Protein AF-A0A8J7H6Q4-F1 (afdb_monomer_lite)

Foldseek 3Di:
DPPPPDDDDDDDPVVLVVLQVVQVVVCVVVVHRGHSVNVVVVCCVPPVVVVVVVVVVVVVVVVVVVVD

pLDDT: mean 89.08, std 13.18, range [44.84, 97.69]

Radius of gyration: 16.93 Å; chains: 1; bounding box: 28×25×53 Å

Structure (mmCIF, N/CA/C/O backbone):
data_AF-A0A8J7H6Q4-F1
#
_entry.id   AF-A0A8J7H6Q4-F1
#
loop_
_atom_site.group_PDB
_atom_site.id
_atom_site.type_symbol
_atom_site.label_atom_id
_atom_site.label_alt_id
_atom_site.label_comp_id
_atom_site.label_asym_id
_atom_site.label_entity_id
_atom_site.label_seq_id
_atom_site.pdbx_PDB_ins_code
_atom_site.Cartn_x
_atom_site.Cartn_y
_atom_site.Cartn_z
_atom_site.occupancy
_atom_site.B_iso_or_equiv
_atom_site.auth_seq_id
_atom_site.auth_comp_id
_atom_site.auth_asym_id
_atom_site.auth_atom_id
_atom_site.pdbx_PDB_model_num
ATOM 1 N N . MET A 1 1 ? -16.556 11.841 -19.868 1.00 44.84 1 MET A N 1
ATOM 2 C CA . MET A 1 1 ? -15.113 11.724 -19.580 1.00 44.84 1 MET A CA 1
ATOM 3 C C . MET A 1 1 ? -14.974 11.987 -18.093 1.00 44.84 1 MET A C 1
ATOM 5 O O . MET A 1 1 ? -15.442 13.030 -17.669 1.00 44.84 1 MET A O 1
ATOM 9 N N . ILE A 1 2 ? -14.501 11.030 -17.290 1.00 56.91 2 ILE A N 1
ATOM 10 C CA . ILE A 1 2 ? -14.249 11.292 -15.864 1.00 56.91 2 ILE A CA 1
ATOM 11 C C . ILE A 1 2 ? -12.906 12.016 -15.823 1.00 56.91 2 ILE A C 1
ATOM 13 O O . ILE A 1 2 ? -11.882 11.409 -16.142 1.00 56.91 2 ILE A O 1
ATOM 17 N N . GLU A 1 3 ? -12.923 13.320 -15.556 1.00 55.62 3 GLU A N 1
ATOM 18 C CA . GLU A 1 3 ? -11.702 14.091 -15.340 1.00 55.62 3 GLU A CA 1
ATOM 19 C C . GLU A 1 3 ? -10.962 13.487 -14.146 1.00 55.62 3 GLU A C 1
ATOM 21 O O . GLU A 1 3 ? -11.524 13.295 -13.068 1.00 55.62 3 GLU A O 1
ATOM 26 N N . LYS A 1 4 ? -9.705 13.098 -14.371 1.00 66.75 4 LYS A N 1
ATOM 27 C CA . LYS A 1 4 ? -8.821 12.635 -13.304 1.00 66.75 4 LYS A CA 1
ATOM 28 C C . LYS A 1 4 ? -8.360 13.867 -12.536 1.00 66.75 4 LYS A C 1
ATOM 30 O O . LYS A 1 4 ? -7.329 14.449 -12.854 1.00 66.75 4 LYS A O 1
ATOM 35 N N . GLU A 1 5 ? -9.171 14.295 -11.578 1.00 82.00 5 GLU A N 1
ATOM 36 C CA . GLU A 1 5 ? -8.767 15.301 -10.604 1.00 82.00 5 GLU A CA 1
ATOM 37 C C . GLU A 1 5 ? -7.779 14.658 -9.625 1.00 82.00 5 GLU A C 1
ATOM 39 O O . GLU A 1 5 ? -8.157 13.968 -8.676 1.00 82.00 5 GLU A O 1
ATOM 44 N N . ASP A 1 6 ? -6.486 14.845 -9.885 1.00 82.25 6 ASP A N 1
ATOM 45 C CA . ASP A 1 6 ? -5.443 14.414 -8.963 1.00 82.25 6 ASP A CA 1
ATOM 46 C C . ASP A 1 6 ? -5.454 15.300 -7.709 1.00 82.25 6 ASP A C 1
ATOM 48 O O . ASP A 1 6 ? -5.522 16.528 -7.780 1.00 82.25 6 ASP A O 1
ATOM 52 N N . THR A 1 7 ? -5.336 14.675 -6.536 1.00 86.69 7 THR A N 1
ATOM 53 C CA . THR A 1 7 ? -5.258 15.379 -5.250 1.00 86.69 7 THR A CA 1
ATOM 54 C C . THR A 1 7 ? -3.995 15.011 -4.477 1.00 86.69 7 THR A C 1
ATOM 56 O O . THR A 1 7 ? -3.361 13.979 -4.706 1.00 86.69 7 THR A O 1
ATOM 59 N N . SER A 1 8 ? -3.604 15.870 -3.535 1.00 87.19 8 SER A N 1
ATOM 60 C CA . SER A 1 8 ? -2.407 15.663 -2.719 1.00 87.19 8 SER A CA 1
ATOM 61 C C . SER A 1 8 ? -2.722 14.885 -1.439 1.00 87.19 8 SER A C 1
ATOM 63 O O . SER A 1 8 ? -3.677 15.182 -0.725 1.00 87.19 8 SER A O 1
ATOM 65 N N . THR A 1 9 ? -1.886 13.897 -1.112 1.00 87.50 9 THR A N 1
ATOM 66 C CA . THR A 1 9 ? -2.011 13.122 0.132 1.00 87.50 9 THR A CA 1
ATOM 67 C C . THR A 1 9 ? -0.909 13.501 1.113 1.00 87.50 9 THR A C 1
ATOM 69 O O . THR A 1 9 ? 0.282 13.402 0.806 1.00 87.50 9 THR A O 1
ATOM 72 N N . ARG A 1 10 ? -1.284 13.878 2.342 1.00 92.00 10 ARG A N 1
ATOM 73 C CA . ARG A 1 10 ? -0.314 14.113 3.418 1.00 92.00 10 ARG A CA 1
ATOM 74 C C . ARG A 1 10 ? 0.150 12.782 4.007 1.00 92.00 10 ARG A C 1
ATOM 76 O O . ARG A 1 10 ? -0.562 12.147 4.780 1.00 92.00 10 ARG A O 1
ATOM 83 N N . ILE A 1 11 ? 1.383 12.398 3.697 1.00 92.50 11 ILE A N 1
ATOM 84 C CA . ILE A 1 11 ? 2.019 11.183 4.208 1.00 92.50 11 ILE A CA 1
ATOM 85 C C . ILE A 1 11 ? 3.353 11.517 4.885 1.00 92.50 11 ILE A C 1
ATOM 87 O O . ILE A 1 11 ? 4.132 12.330 4.396 1.00 92.50 11 ILE A O 1
ATOM 91 N N . LYS A 1 12 ? 3.624 10.899 6.043 1.00 96.25 12 LYS A N 1
ATOM 92 C CA . LYS A 1 12 ? 4.926 11.030 6.714 1.00 96.25 12 LYS A CA 1
ATOM 93 C C . LYS A 1 12 ? 6.011 10.336 5.887 1.00 96.25 12 LYS A C 1
ATOM 95 O O . LYS A 1 12 ? 5.762 9.265 5.335 1.00 96.25 12 LYS A O 1
ATOM 100 N N . LEU A 1 13 ? 7.226 10.888 5.898 1.00 95.75 13 LEU A N 1
ATOM 101 C CA . LEU A 1 13 ? 8.350 10.392 5.095 1.00 95.75 13 LEU A CA 1
ATOM 102 C C . LEU A 1 13 ? 8.594 8.883 5.264 1.00 95.75 13 LEU A C 1
ATOM 104 O O . LEU A 1 13 ? 8.659 8.170 4.271 1.00 95.75 13 LEU A O 1
ATOM 108 N N . HIS A 1 14 ? 8.622 8.373 6.499 1.00 96.44 14 HIS A N 1
ATOM 109 C CA . HIS A 1 14 ? 8.848 6.944 6.754 1.00 96.44 14 HIS A CA 1
ATOM 110 C C . HIS A 1 14 ? 7.788 6.030 6.114 1.00 96.44 14 HIS A C 1
ATOM 112 O O . HIS A 1 14 ? 8.112 4.939 5.655 1.00 96.44 14 HIS A O 1
ATOM 118 N N . ARG A 1 15 ? 6.518 6.461 6.052 1.00 96.06 15 ARG A N 1
ATOM 119 C CA . ARG A 1 15 ? 5.446 5.670 5.422 1.00 96.06 15 ARG A CA 1
ATOM 120 C C . ARG A 1 15 ? 5.605 5.659 3.909 1.00 96.06 15 ARG A C 1
ATOM 122 O O . ARG A 1 15 ? 5.440 4.609 3.302 1.00 96.06 15 ARG A O 1
ATOM 129 N N . LYS A 1 16 ? 5.975 6.805 3.325 1.00 95.81 16 LYS A N 1
ATOM 130 C CA . LYS A 1 16 ? 6.305 6.897 1.900 1.00 95.81 16 LYS A CA 1
ATOM 131 C C . LYS A 1 16 ? 7.474 5.973 1.556 1.00 95.81 16 LYS A C 1
ATOM 133 O O . LYS A 1 16 ? 7.341 5.173 0.645 1.00 95.81 16 LYS A O 1
ATOM 138 N N . MET A 1 17 ? 8.571 6.025 2.317 1.00 97.50 17 MET A N 1
ATOM 139 C CA . MET A 1 17 ? 9.738 5.158 2.092 1.00 97.50 17 MET A CA 1
ATOM 140 C C . MET A 1 17 ? 9.379 3.672 2.167 1.00 97.50 17 MET A C 1
ATOM 142 O O . MET A 1 17 ? 9.844 2.891 1.345 1.00 97.50 17 MET A O 1
ATOM 146 N N . LYS A 1 18 ? 8.503 3.286 3.103 1.00 97.50 18 LYS A N 1
ATOM 147 C CA . LYS A 1 18 ? 8.012 1.908 3.201 1.00 97.50 18 LYS A CA 1
ATOM 148 C C . LYS A 1 18 ? 7.230 1.482 1.949 1.00 97.50 18 LYS A C 1
ATOM 150 O O . LYS A 1 18 ? 7.432 0.377 1.462 1.00 97.50 18 LYS A O 1
ATOM 155 N N . LEU A 1 19 ? 6.349 2.343 1.432 1.00 96.69 19 LEU A N 1
ATOM 156 C CA . LEU A 1 19 ? 5.610 2.073 0.190 1.00 96.69 19 LEU A CA 1
ATOM 157 C C . LEU A 1 19 ? 6.535 2.034 -1.031 1.00 96.69 19 LEU A C 1
ATOM 159 O O . LEU A 1 19 ? 6.337 1.200 -1.905 1.00 96.69 19 LEU A O 1
ATOM 163 N N . GLU A 1 20 ? 7.553 2.895 -1.071 1.00 97.19 20 GLU A N 1
ATOM 164 C CA . GLU A 1 20 ? 8.573 2.894 -2.123 1.00 97.19 20 GLU A CA 1
ATOM 165 C C . GLU A 1 20 ? 9.330 1.566 -2.158 1.00 97.19 20 GLU A C 1
ATOM 167 O O . GLU A 1 20 ? 9.451 0.953 -3.213 1.00 97.19 20 GLU A O 1
ATOM 172 N N . GLN A 1 21 ? 9.773 1.076 -0.999 1.00 97.62 21 GLN A N 1
ATOM 173 C CA . GLN A 1 21 ? 10.463 -0.206 -0.905 1.00 97.62 21 GLN A CA 1
ATOM 174 C C . GLN A 1 21 ? 9.579 -1.362 -1.394 1.00 97.62 21 GLN A C 1
ATOM 176 O O . GLN A 1 21 ? 10.024 -2.165 -2.210 1.00 97.62 21 GLN A O 1
ATOM 181 N N . MET A 1 22 ? 8.313 -1.409 -0.968 1.00 97.69 22 MET A N 1
ATOM 182 C CA . MET A 1 22 ? 7.372 -2.423 -1.461 1.00 97.69 22 MET A CA 1
ATOM 183 C C . MET A 1 22 ? 7.153 -2.316 -2.973 1.00 97.69 22 MET A C 1
ATOM 185 O O . MET A 1 22 ? 7.070 -3.331 -3.658 1.00 97.69 22 MET A O 1
ATOM 189 N N . ALA A 1 23 ? 7.076 -1.100 -3.515 1.00 97.19 23 ALA A N 1
ATOM 190 C CA . ALA A 1 23 ? 6.929 -0.895 -4.949 1.00 97.19 23 ALA A CA 1
ATOM 191 C C . ALA A 1 23 ? 8.163 -1.387 -5.728 1.00 97.19 23 ALA A C 1
ATOM 193 O O . ALA A 1 23 ? 8.008 -2.019 -6.773 1.00 97.19 23 ALA A O 1
ATOM 194 N N . ILE A 1 24 ? 9.373 -1.188 -5.193 1.00 97.12 24 ILE A N 1
ATOM 195 C CA . ILE A 1 24 ? 10.613 -1.745 -5.756 1.00 97.12 24 ILE A CA 1
ATOM 196 C C . ILE A 1 24 ? 10.572 -3.277 -5.748 1.00 97.12 24 ILE A C 1
ATOM 198 O O . ILE A 1 24 ? 10.879 -3.897 -6.766 1.00 97.12 24 ILE A O 1
ATOM 202 N N . GLU A 1 25 ? 10.163 -3.893 -4.638 1.00 97.44 25 GLU A N 1
ATOM 203 C CA . GLU A 1 25 ? 10.045 -5.354 -4.516 1.00 97.44 25 GLU A CA 1
ATOM 204 C C . GLU A 1 25 ? 9.041 -5.929 -5.529 1.00 97.44 25 G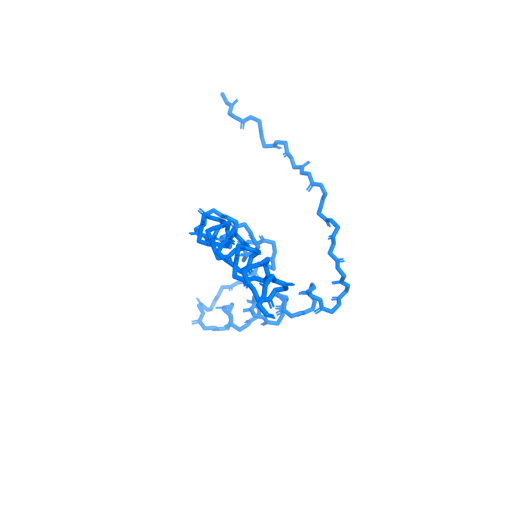LU A C 1
ATOM 206 O O . GLU A 1 25 ? 9.350 -6.892 -6.235 1.00 97.44 25 GLU A O 1
ATOM 211 N N . ILE A 1 26 ? 7.874 -5.290 -5.674 1.00 97.00 26 ILE A N 1
ATOM 212 C CA . ILE A 1 26 ? 6.879 -5.638 -6.700 1.00 97.00 26 ILE A CA 1
ATOM 213 C C . ILE A 1 26 ? 7.491 -5.500 -8.092 1.00 97.00 26 ILE A C 1
ATOM 215 O O . ILE A 1 26 ? 7.322 -6.383 -8.936 1.00 97.00 26 ILE A O 1
ATOM 219 N N . GLY A 1 27 ? 8.213 -4.411 -8.348 1.00 95.94 27 GLY A N 1
ATOM 220 C CA . GLY A 1 27 ? 8.801 -4.175 -9.656 1.00 95.94 27 GLY A CA 1
ATOM 221 C C . GLY A 1 27 ? 9.881 -5.192 -10.019 1.00 95.94 27 GLY A C 1
ATOM 222 O O . GLY A 1 27 ? 9.938 -5.664 -11.156 1.00 95.94 27 GLY A O 1
ATOM 223 N N . TYR A 1 28 ? 10.674 -5.613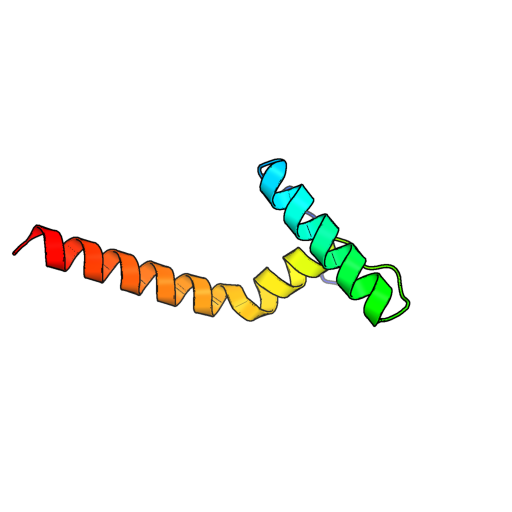 -9.033 1.00 96.81 28 TYR A N 1
ATOM 224 C CA . TYR A 1 28 ? 11.649 -6.688 -9.181 1.00 96.81 28 TYR A CA 1
ATOM 225 C C . TYR A 1 28 ? 10.967 -8.030 -9.482 1.00 96.81 28 TYR A C 1
ATOM 227 O O . TYR A 1 28 ? 11.330 -8.706 -10.446 1.00 96.81 28 TYR A O 1
ATOM 235 N N . ALA A 1 29 ? 9.928 -8.385 -8.721 1.00 97.25 29 ALA A N 1
ATOM 236 C CA . ALA A 1 29 ? 9.186 -9.633 -8.903 1.00 97.25 29 ALA A CA 1
ATOM 237 C C . ALA A 1 29 ? 8.432 -9.694 -10.246 1.00 97.25 29 ALA A C 1
ATOM 239 O O . ALA A 1 29 ? 8.363 -10.745 -10.881 1.00 97.25 29 ALA A O 1
ATOM 240 N N . THR A 1 30 ? 7.886 -8.564 -10.701 1.00 96.12 30 THR A N 1
ATOM 241 C CA . THR A 1 30 ? 7.091 -8.471 -11.939 1.00 96.12 30 THR A CA 1
ATOM 242 C C . THR A 1 30 ? 7.913 -8.096 -13.175 1.00 96.12 30 THR A C 1
ATOM 244 O O . THR A 1 30 ? 7.380 -8.099 -14.287 1.00 96.12 30 THR A O 1
ATOM 247 N N . LYS A 1 31 ? 9.207 -7.786 -13.000 1.00 96.00 31 LYS A N 1
ATOM 248 C CA . LYS A 1 31 ? 10.125 -7.267 -14.031 1.00 96.00 31 LYS A CA 1
ATOM 249 C C . LYS A 1 31 ? 9.622 -5.990 -14.719 1.00 96.00 31 LYS A C 1
ATOM 251 O O . LYS A 1 31 ? 9.940 -5.743 -15.883 1.00 96.00 31 LYS A O 1
ATOM 256 N N . LYS A 1 32 ? 8.819 -5.184 -14.023 1.00 94.94 32 LYS A N 1
ATOM 257 C CA . LYS A 1 32 ? 8.251 -3.928 -14.533 1.00 94.94 32 LYS A CA 1
ATOM 258 C C . LYS A 1 32 ? 8.377 -2.838 -13.474 1.00 94.94 32 LYS A C 1
ATOM 260 O O . LYS A 1 32 ? 8.166 -3.128 -12.306 1.00 94.94 32 LYS A O 1
ATOM 265 N N . PRO A 1 33 ? 8.689 -1.585 -13.837 1.00 93.25 33 PRO A N 1
ATOM 266 C CA . PRO A 1 33 ? 8.698 -0.505 -12.858 1.00 93.25 33 PRO A CA 1
ATOM 267 C C . PRO A 1 33 ? 7.298 -0.331 -12.256 1.00 93.25 33 PRO A C 1
ATO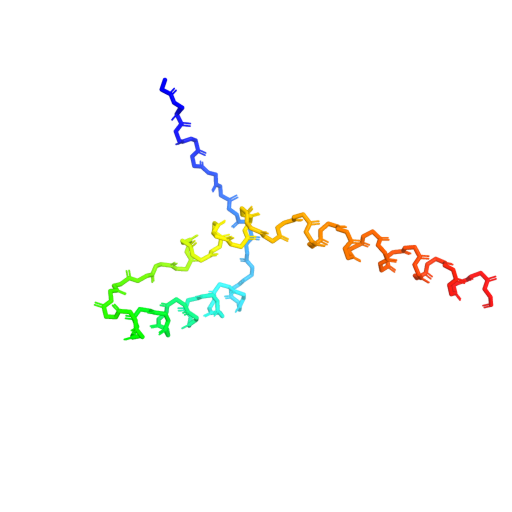M 269 O O . PRO A 1 33 ? 6.305 -0.321 -12.985 1.00 93.25 33 PRO A O 1
ATOM 272 N N . TYR A 1 34 ? 7.229 -0.181 -10.935 1.00 96.06 34 TYR A N 1
ATOM 273 C CA . TYR A 1 34 ? 5.988 0.016 -10.188 1.00 96.06 34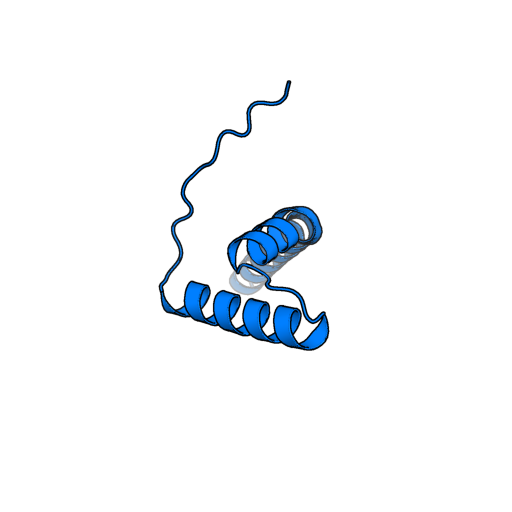 TYR A CA 1
ATOM 274 C C . TYR A 1 34 ? 6.157 1.209 -9.246 1.00 96.06 34 TYR A C 1
ATOM 276 O O . TYR A 1 34 ? 7.190 1.312 -8.582 1.00 96.06 34 TYR A O 1
ATOM 284 N N . LYS A 1 35 ? 5.195 2.141 -9.209 1.00 95.62 35 LYS A N 1
ATOM 285 C CA . LYS A 1 35 ? 5.302 3.344 -8.369 1.00 95.62 35 LYS A CA 1
ATOM 286 C C . LYS A 1 35 ? 4.628 3.122 -7.022 1.00 95.62 35 LYS A C 1
ATOM 288 O O . LYS A 1 35 ? 3.588 2.475 -6.925 1.00 95.62 35 LYS A O 1
ATOM 293 N N . TRP A 1 36 ? 5.155 3.763 -5.981 1.00 95.12 36 TRP A N 1
ATOM 294 C CA . TRP A 1 36 ? 4.521 3.768 -4.658 1.00 95.12 36 TRP A CA 1
ATOM 295 C C . TRP A 1 36 ? 3.091 4.341 -4.682 1.00 95.12 36 TRP A C 1
ATOM 297 O O . TRP A 1 36 ? 2.258 3.936 -3.872 1.00 95.12 36 TRP A O 1
ATOM 307 N N . THR A 1 37 ? 2.793 5.266 -5.606 1.00 94.56 37 THR A N 1
ATOM 308 C CA . THR A 1 37 ? 1.444 5.822 -5.801 1.00 94.56 37 THR A CA 1
ATOM 309 C C . THR A 1 37 ? 0.476 4.777 -6.331 1.00 94.56 37 THR A C 1
ATOM 311 O O . THR A 1 37 ? -0.653 4.730 -5.866 1.00 94.56 37 THR A O 1
ATOM 314 N N . ASP A 1 38 ? 0.927 3.906 -7.236 1.00 94.75 38 ASP A N 1
ATOM 315 C CA . ASP A 1 38 ? 0.093 2.842 -7.802 1.00 94.75 38 ASP A CA 1
ATOM 316 C C . ASP A 1 38 ? -0.271 1.825 -6.710 1.00 94.75 38 ASP A C 1
ATOM 318 O O . ASP A 1 38 ? -1.427 1.417 -6.591 1.00 94.75 38 ASP A O 1
ATOM 322 N N . LEU A 1 39 ? 0.696 1.505 -5.836 1.00 95.38 39 LEU A N 1
ATOM 323 C CA . LEU A 1 39 ? 0.452 0.695 -4.642 1.00 95.38 39 LEU A CA 1
ATOM 324 C C . LEU A 1 39 ? -0.556 1.365 -3.699 1.00 95.38 39 LEU A C 1
ATOM 326 O O . LEU A 1 39 ? -1.463 0.707 -3.196 1.00 95.38 39 LEU A O 1
ATOM 330 N N . LEU A 1 40 ? -0.403 2.669 -3.446 1.00 94.75 40 LEU A N 1
ATOM 331 C CA . LEU A 1 40 ? -1.313 3.419 -2.580 1.00 94.75 40 LEU A CA 1
ATOM 332 C C . LEU A 1 40 ? -2.743 3.419 -3.133 1.00 94.75 40 LEU A C 1
ATOM 334 O O . LEU A 1 40 ? -3.678 3.176 -2.373 1.00 94.75 40 LEU A O 1
ATOM 338 N N . THR A 1 41 ? -2.914 3.650 -4.433 1.00 93.81 41 THR A N 1
ATOM 339 C CA . THR A 1 41 ? -4.223 3.597 -5.093 1.00 93.81 41 THR A CA 1
ATOM 340 C C . THR A 1 41 ? -4.836 2.206 -4.973 1.00 93.81 41 THR A C 1
ATOM 342 O O . THR A 1 41 ? -5.973 2.082 -4.528 1.00 93.81 41 THR A O 1
ATOM 345 N N . TYR A 1 42 ? -4.060 1.149 -5.234 1.00 95.69 42 TYR A N 1
ATOM 346 C CA . TYR A 1 42 ? -4.532 -0.224 -5.053 1.00 95.69 42 TYR A CA 1
ATOM 347 C C . TYR A 1 42 ? -4.990 -0.495 -3.612 1.00 95.69 42 TYR A C 1
ATOM 349 O O . TYR A 1 42 ? -6.007 -1.157 -3.399 1.00 95.69 42 TYR A O 1
ATOM 357 N N . LEU A 1 43 ? -4.270 0.032 -2.615 1.00 95.19 43 LEU A N 1
ATOM 358 C CA . LEU A 1 43 ? -4.657 -0.096 -1.210 1.00 95.19 43 LEU A CA 1
ATOM 359 C C . LEU A 1 43 ? -5.987 0.601 -0.906 1.00 95.19 43 LEU A C 1
ATOM 361 O O . LEU A 1 43 ? -6.815 0.046 -0.184 1.00 95.19 43 LEU A O 1
ATOM 365 N N . ILE A 1 44 ? -6.194 1.797 -1.453 1.00 94.31 44 ILE A N 1
ATOM 366 C CA . ILE A 1 44 ? -7.432 2.560 -1.272 1.00 94.31 44 ILE A CA 1
ATOM 367 C C . ILE A 1 44 ? -8.603 1.815 -1.915 1.00 94.31 44 ILE A C 1
ATOM 369 O O . ILE A 1 44 ? -9.601 1.557 -1.245 1.00 94.31 44 ILE A O 1
ATOM 373 N N . ASP A 1 45 ? -8.462 1.404 -3.170 1.00 95.19 45 ASP A N 1
ATOM 374 C CA . ASP A 1 45 ? -9.573 0.835 -3.932 1.00 95.19 45 ASP A CA 1
ATOM 375 C C . ASP A 1 45 ? -10.005 -0.539 -3.403 1.00 95.19 45 ASP A C 1
ATOM 377 O O . ASP A 1 45 ? -11.196 -0.848 -3.376 1.00 95.19 45 ASP A O 1
ATOM 381 N N . ASN A 1 46 ? -9.051 -1.354 -2.937 1.00 96.94 46 ASN A N 1
ATOM 382 C CA . ASN A 1 46 ? -9.331 -2.736 -2.540 1.00 96.94 46 ASN A CA 1
ATOM 383 C C 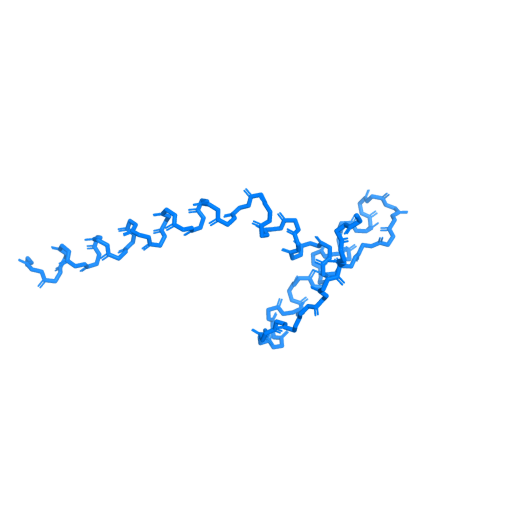. ASN A 1 46 ? -9.509 -2.919 -1.029 1.00 96.94 46 ASN A C 1
ATOM 385 O O . ASN A 1 46 ? -10.290 -3.771 -0.619 1.00 96.94 46 ASN A O 1
ATOM 389 N N . TYR A 1 47 ? -8.821 -2.132 -0.192 1.00 96.38 47 TYR A N 1
ATOM 390 C CA . TYR A 1 47 ? -8.771 -2.375 1.257 1.00 96.38 47 TYR A CA 1
ATOM 391 C C . TYR A 1 47 ? -9.360 -1.247 2.117 1.00 96.38 47 TYR A C 1
ATOM 393 O O . TYR A 1 47 ? -9.450 -1.402 3.338 1.00 96.38 47 TYR A O 1
ATOM 401 N N . ALA A 1 48 ? -9.811 -0.121 1.546 1.00 95.06 48 ALA A N 1
ATOM 402 C CA . ALA A 1 48 ? -10.383 0.966 2.354 1.00 95.06 48 ALA A CA 1
ATOM 403 C C . ALA A 1 48 ? -11.648 0.547 3.126 1.00 95.06 48 ALA A C 1
ATOM 405 O O . ALA A 1 48 ? -11.875 1.014 4.247 1.00 95.06 48 ALA A O 1
ATOM 406 N N . ASN A 1 49 ? -12.471 -0.342 2.559 1.00 95.12 49 ASN A N 1
ATOM 407 C CA . ASN A 1 49 ? -13.679 -0.826 3.231 1.00 95.12 49 ASN A CA 1
ATOM 408 C C . ASN A 1 49 ? -13.361 -1.690 4.453 1.00 95.12 49 ASN A C 1
ATOM 410 O O . ASN A 1 49 ? -13.988 -1.501 5.498 1.00 95.12 49 ASN A O 1
ATOM 414 N N . ASP A 1 50 ? -12.371 -2.569 4.343 1.00 95.62 50 ASP A N 1
ATOM 415 C CA . ASP A 1 50 ? -11.933 -3.423 5.447 1.00 95.62 50 ASP A CA 1
ATOM 416 C C . ASP A 1 50 ? -11.315 -2.573 6.557 1.00 95.62 50 ASP A C 1
ATOM 418 O O . ASP A 1 50 ? -11.739 -2.645 7.713 1.00 95.62 50 ASP A O 1
ATOM 422 N N . ALA A 1 51 ? -10.430 -1.640 6.184 1.00 95.31 51 ALA A N 1
ATOM 423 C CA . ALA A 1 51 ? -9.834 -0.689 7.117 1.00 95.31 51 ALA A CA 1
ATOM 424 C C . ALA A 1 51 ? -10.899 0.119 7.881 1.00 95.31 51 ALA A C 1
ATOM 426 O O . ALA A 1 51 ? -10.787 0.316 9.093 1.00 95.31 51 ALA A O 1
ATOM 427 N N . LYS A 1 52 ? -11.972 0.557 7.206 1.00 96.19 52 LYS A N 1
ATOM 428 C CA . LYS A 1 52 ? -13.105 1.238 7.853 1.00 96.19 52 LYS A CA 1
ATOM 429 C C . LYS A 1 52 ? -13.775 0.345 8.900 1.00 96.19 52 LYS A C 1
ATOM 431 O O . LYS A 1 52 ? -14.046 0.815 10.005 1.00 96.19 52 LYS A O 1
ATOM 436 N N . GLN A 1 53 ? -14.067 -0.912 8.567 1.00 96.50 53 GLN A N 1
ATOM 437 C CA . GLN A 1 53 ? -14.733 -1.828 9.499 1.00 96.50 53 GLN A CA 1
ATOM 438 C C . GLN A 1 53 ? -13.867 -2.120 10.724 1.00 96.50 53 GLN A C 1
ATOM 440 O O . GLN A 1 53 ? -14.370 -2.083 11.849 1.00 96.50 53 GLN A O 1
ATOM 445 N N . ASP A 1 54 ? -12.572 -2.340 10.524 1.00 95.25 54 ASP A N 1
ATOM 446 C CA . ASP A 1 54 ? -11.636 -2.616 11.613 1.00 95.25 54 ASP A CA 1
ATOM 447 C C . ASP A 1 54 ? -11.487 -1.419 12.556 1.00 95.25 54 ASP A C 1
ATOM 449 O O . ASP A 1 54 ? -11.517 -1.586 13.777 1.00 95.25 54 ASP A O 1
ATOM 453 N N . LEU A 1 55 ? -11.440 -0.195 12.019 1.00 94.69 55 LEU A N 1
ATOM 454 C CA . LEU A 1 55 ? -11.420 1.026 12.830 1.00 94.69 55 LEU A CA 1
ATOM 455 C C . LEU A 1 55 ? -12.703 1.197 13.656 1.00 94.69 55 LEU A C 1
ATOM 457 O O . LEU A 1 55 ? -12.633 1.551 14.835 1.00 94.69 55 LEU A O 1
ATOM 461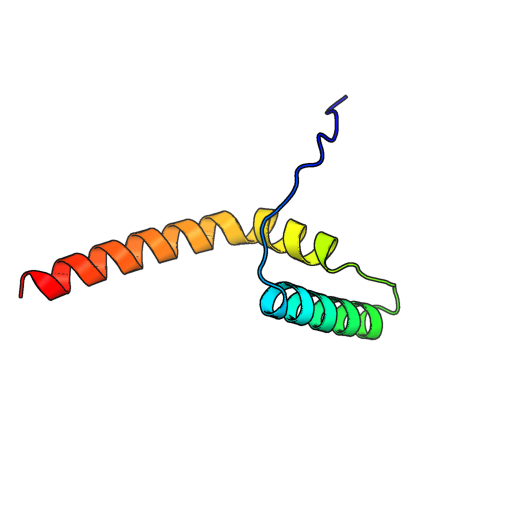 N N . ILE A 1 56 ? -13.874 0.918 13.070 1.00 95.56 56 ILE A N 1
ATOM 462 C CA . ILE A 1 56 ? -15.155 0.974 13.792 1.00 95.56 56 ILE A CA 1
ATOM 463 C C . ILE A 1 56 ? -15.175 -0.054 14.928 1.00 95.56 56 ILE A C 1
ATOM 465 O O . ILE A 1 56 ? -15.568 0.278 16.049 1.00 95.56 56 ILE A O 1
ATOM 469 N N . LYS A 1 57 ? -14.758 -1.296 14.655 1.00 94.81 57 LYS A N 1
ATOM 470 C CA . LYS A 1 57 ? -14.707 -2.369 15.660 1.00 94.81 57 LYS A CA 1
ATOM 471 C C . LYS A 1 57 ? -13.748 -2.020 16.793 1.00 94.81 57 LYS A C 1
ATOM 473 O O . LYS A 1 57 ? -14.162 -2.025 17.950 1.00 94.81 57 LYS A O 1
ATOM 478 N N . SER A 1 58 ? -12.520 -1.629 16.454 1.00 93.31 58 SER A N 1
ATOM 479 C CA . SER A 1 58 ? -11.487 -1.245 17.419 1.00 93.31 58 SER A CA 1
ATOM 480 C C . SER A 1 58 ? -11.968 -0.137 18.360 1.00 93.31 58 SER A C 1
ATOM 482 O O . SER A 1 58 ? -11.803 -0.235 19.578 1.00 93.31 58 SER A O 1
ATOM 484 N N . ARG A 1 59 ? -12.653 0.882 17.826 1.00 91.12 59 ARG A N 1
ATOM 485 C CA . ARG A 1 59 ? -13.178 1.980 18.644 1.00 91.12 59 ARG A CA 1
ATOM 486 C C . ARG A 1 59 ? -14.285 1.521 19.593 1.00 91.12 59 ARG A C 1
ATOM 488 O O . ARG A 1 59 ? -14.213 1.814 20.784 1.00 91.12 59 ARG A O 1
ATOM 495 N N . LYS A 1 60 ? -15.234 0.713 19.112 1.00 90.12 60 LYS A N 1
ATOM 496 C CA . LYS A 1 60 ? -16.294 0.129 19.956 1.00 90.12 60 LYS A CA 1
ATOM 497 C C . LYS A 1 60 ? -15.733 -0.778 21.056 1.00 90.12 60 LYS A C 1
ATOM 499 O O . LYS A 1 60 ? -16.274 -0.816 22.158 1.00 90.12 60 LYS A O 1
ATOM 504 N N . GLU A 1 61 ? -14.668 -1.525 20.777 1.00 86.06 61 GLU A N 1
ATOM 505 C CA . GLU A 1 61 ? -13.995 -2.361 21.779 1.00 86.06 61 GLU A CA 1
ATOM 506 C C . GLU A 1 61 ? -13.257 -1.528 22.830 1.00 86.06 61 GLU A C 1
ATOM 508 O O . GLU A 1 61 ? -13.304 -1.864 24.015 1.00 86.06 61 GLU A O 1
ATOM 513 N N . SER A 1 62 ? -12.618 -0.428 22.421 1.00 79.00 62 SER A N 1
ATOM 514 C CA . SER A 1 62 ? -11.946 0.485 23.352 1.00 79.00 62 SER A CA 1
ATOM 515 C C . SER A 1 62 ? -12.924 1.162 24.318 1.00 79.00 62 SER A C 1
ATOM 517 O O . SER A 1 62 ? -12.641 1.259 25.509 1.00 79.00 62 SER A O 1
ATOM 519 N N . GLU A 1 63 ? -14.116 1.529 23.840 1.00 73.88 63 GLU A N 1
ATOM 520 C CA . GLU A 1 63 ? -15.171 2.131 24.663 1.00 73.88 63 GLU A CA 1
ATOM 521 C C . GLU A 1 63 ? -15.741 1.119 25.670 1.00 73.88 63 GLU A C 1
ATOM 523 O O . GLU A 1 63 ? -15.880 1.430 26.850 1.00 73.88 63 GLU A O 1
ATOM 528 N N . LYS A 1 64 ? -15.960 -0.138 25.256 1.00 67.25 64 LYS A N 1
ATOM 529 C CA . LYS A 1 64 ? -16.440 -1.207 26.155 1.00 67.25 64 LYS A CA 1
ATOM 530 C C . LYS A 1 64 ? -15.462 -1.562 27.278 1.00 67.25 64 LYS A C 1
ATOM 532 O O . LYS A 1 64 ? -15.907 -2.003 28.334 1.00 67.25 64 LYS A O 1
ATOM 537 N N . LYS A 1 65 ? -14.152 -1.410 27.056 1.00 62.75 65 LYS A N 1
ATOM 538 C CA . LYS A 1 65 ? -13.121 -1.652 28.082 1.00 62.75 65 LYS A CA 1
ATOM 539 C C . LYS A 1 65 ? -12.986 -0.502 29.081 1.00 62.75 65 LYS A C 1
ATOM 541 O O . LYS A 1 65 ? -12.551 -0.753 30.191 1.00 62.75 65 LYS A O 1
ATOM 546 N N . SER A 1 66 ? -13.363 0.724 28.711 1.00 60.22 66 SER A N 1
ATOM 547 C CA . SER A 1 66 ? -13.321 1.880 29.620 1.00 60.22 66 SER A CA 1
ATOM 548 C C . SER A 1 66 ? -14.520 1.952 30.573 1.00 60.22 66 SER A C 1
ATOM 550 O O . SER A 1 66 ? -14.487 2.731 31.521 1.00 60.22 66 SER A O 1
ATOM 552 N N . THR A 1 67 ? -15.588 1.191 30.315 1.00 58.19 67 THR A N 1
ATOM 553 C CA . THR A 1 67 ? -16.804 1.137 31.153 1.00 58.19 67 THR A CA 1
ATOM 554 C C . THR A 1 67 ? -16.864 -0.127 32.029 1.00 58.19 67 THR A C 1
ATOM 556 O O . THR A 1 67 ? -17.902 -0.415 32.619 1.00 58.19 67 THR A O 1
ATOM 559 N N . ARG A 1 68 ? -15.774 -0.900 32.111 1.00 49.53 68 ARG A N 1
ATOM 560 C CA . ARG A 1 68 ? -15.637 -2.074 32.986 1.00 49.53 68 ARG A CA 1
ATOM 561 C C . ARG A 1 68 ? -14.484 -1.910 33.957 1.00 49.53 68 ARG A C 1
ATOM 563 O O . ARG A 1 68 ? -13.460 -1.334 33.536 1.00 49.53 68 ARG A O 1
#

Secondary structure (DSSP, 8-state):
------------HHHHHHHHHHHHHHHHHHTS---HHHHHHHHHHHHHHHHHHHHHHHHHHHHHHHT-

Sequence (68 aa):
MIEKEDTSTRIKLHRKMKLEQMAIEIGYATKKPYKWTDLLTYLIDNYANDAKQDLIKSRKESEKKSTR